Protein AF-A0A128FJJ4-F1 (afdb_monomer_lite)

Secondary structure (DSSP, 8-state):
--HHHHHHHHHHHHTTT-HHHHHTTS-SS--EEETTTTEEESSHHHHHHHHHHH-TT------------

Structure (mmCIF, N/CA/C/O backbone):
data_AF-A0A128FJJ4-F1
#
_entry.id  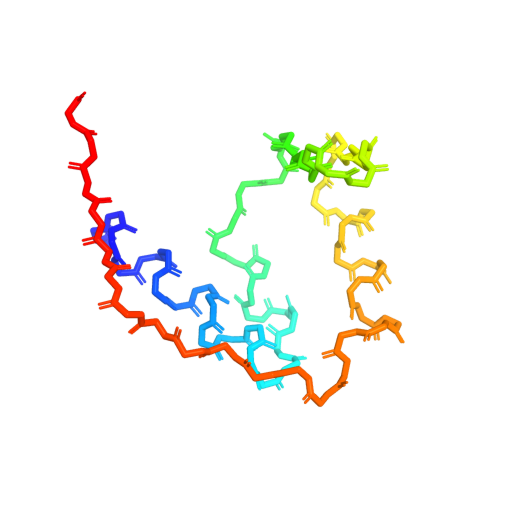 AF-A0A128FJJ4-F1
#
loop_
_atom_site.group_PDB
_atom_site.id
_atom_site.type_symbol
_atom_site.label_atom_id
_atom_site.label_alt_id
_atom_site.label_comp_id
_atom_site.label_asym_id
_atom_site.label_entity_id
_atom_site.label_seq_id
_atom_site.pdbx_PDB_ins_code
_atom_site.Cartn_x
_atom_site.Cartn_y
_atom_site.Cartn_z
_atom_site.occupancy
_atom_site.B_iso_or_equiv
_atom_site.auth_seq_id
_atom_site.auth_comp_id
_atom_site.auth_asym_id
_atom_site.auth_atom_id
_atom_site.pdbx_PDB_model_num
ATOM 1 N N . MET A 1 1 ? -17.626 4.678 0.136 1.00 65.12 1 MET A N 1
ATOM 2 C CA . MET A 1 1 ? -17.074 3.308 0.202 1.00 65.12 1 MET A CA 1
ATOM 3 C C . MET A 1 1 ? -16.976 2.900 1.657 1.00 65.12 1 MET A C 1
ATOM 5 O O . MET A 1 1 ? -16.710 3.760 2.491 1.00 65.12 1 MET A O 1
ATOM 9 N N . LYS A 1 2 ? -17.225 1.631 1.970 1.00 87.00 2 LYS A N 1
ATOM 10 C CA . LYS A 1 2 ? -16.988 1.072 3.309 1.00 87.00 2 LYS A CA 1
ATOM 11 C C . LYS A 1 2 ? -15.477 0.964 3.550 1.00 87.00 2 LYS A C 1
ATOM 13 O O . LYS A 1 2 ? -14.727 0.759 2.599 1.00 87.00 2 LYS A O 1
ATOM 18 N N . ASN A 1 3 ? -15.022 1.047 4.802 1.00 90.00 3 ASN A N 1
ATOM 19 C CA . ASN A 1 3 ? -13.588 1.035 5.139 1.00 90.00 3 ASN A CA 1
ATOM 20 C C . ASN A 1 3 ? -12.845 -0.166 4.529 1.00 90.00 3 ASN A C 1
ATOM 22 O O . ASN A 1 3 ? -11.778 -0.010 3.941 1.00 90.00 3 ASN A O 1
ATOM 26 N N . ARG A 1 4 ? -13.454 -1.357 4.579 1.00 92.12 4 ARG A N 1
ATOM 27 C CA . ARG A 1 4 ? -12.890 -2.580 3.984 1.00 92.12 4 ARG A CA 1
ATOM 28 C C . ARG A 1 4 ? -12.688 -2.495 2.470 1.00 92.12 4 ARG A C 1
ATOM 30 O O . ARG A 1 4 ? -11.731 -3.066 1.960 1.00 92.12 4 ARG A O 1
ATOM 37 N N . GLU A 1 5 ? -13.561 -1.788 1.755 1.00 92.94 5 GLU A N 1
ATOM 38 C CA . GLU A 1 5 ? -13.436 -1.589 0.304 1.00 92.94 5 GLU A CA 1
ATOM 39 C C . GLU A 1 5 ? -12.277 -0.640 -0.017 1.00 92.94 5 GLU A C 1
ATOM 41 O O . GLU A 1 5 ? -11.546 -0.875 -0.973 1.00 92.94 5 GLU A O 1
ATOM 46 N N . ILE A 1 6 ? -12.072 0.392 0.811 1.00 94.44 6 ILE A N 1
ATOM 47 C CA . ILE A 1 6 ? -10.956 1.340 0.672 1.00 94.44 6 ILE A CA 1
ATOM 48 C C . ILE A 1 6 ? -9.621 0.620 0.883 1.00 94.44 6 ILE A C 1
ATOM 50 O O . ILE A 1 6 ? -8.732 0.722 0.043 1.00 94.44 6 ILE A O 1
ATOM 54 N N . VAL A 1 7 ? -9.496 -0.151 1.970 1.00 94.31 7 VAL A N 1
ATOM 55 C CA . VAL A 1 7 ? -8.266 -0.903 2.273 1.00 94.31 7 VAL A CA 1
ATOM 56 C C . VAL A 1 7 ? -7.978 -1.947 1.196 1.00 94.31 7 VAL A C 1
ATOM 58 O O . VAL A 1 7 ? -6.833 -2.088 0.776 1.00 94.31 7 VAL A O 1
ATOM 61 N N . ARG A 1 8 ? -9.008 -2.656 0.714 1.00 95.81 8 ARG A N 1
ATOM 62 C CA . ARG A 1 8 ? -8.853 -3.599 -0.399 1.00 95.81 8 ARG A CA 1
ATOM 63 C C . ARG A 1 8 ? -8.312 -2.905 -1.644 1.00 95.81 8 ARG A C 1
ATOM 65 O O . ARG A 1 8 ? -7.286 -3.329 -2.165 1.00 95.81 8 ARG A O 1
ATOM 72 N N . GLY A 1 9 ? -8.979 -1.833 -2.075 1.00 96.56 9 GLY A N 1
ATOM 73 C CA . GLY A 1 9 ? -8.587 -1.086 -3.265 1.00 96.56 9 GLY A CA 1
ATOM 74 C C . GLY A 1 9 ? -7.157 -0.563 -3.163 1.00 96.56 9 GLY A C 1
ATOM 75 O O . GLY A 1 9 ? -6.395 -0.683 -4.114 1.00 96.56 9 GLY A O 1
ATOM 76 N N . PHE A 1 10 ? -6.750 -0.068 -1.992 1.00 96.06 10 PHE A N 1
ATOM 77 C CA . PHE A 1 10 ? -5.391 0.420 -1.769 1.00 96.06 10 PHE A CA 1
ATOM 78 C C . PHE A 1 10 ? -4.329 -0.649 -2.078 1.00 96.06 10 PHE A C 1
ATOM 80 O O . PHE A 1 10 ? -3.405 -0.387 -2.845 1.00 96.06 10 PHE A O 1
ATOM 87 N N . TRP A 1 11 ? -4.480 -1.869 -1.551 1.00 95.88 11 TRP A N 1
ATOM 88 C CA . TRP A 1 11 ? -3.527 -2.959 -1.803 1.00 95.88 11 TRP A CA 1
ATOM 89 C C . TRP A 1 11 ? -3.603 -3.520 -3.230 1.00 95.88 11 TRP A C 1
ATOM 91 O O . TRP A 1 11 ? -2.585 -3.940 -3.788 1.00 95.88 11 TRP A O 1
ATOM 101 N N . GLU A 1 12 ? -4.786 -3.499 -3.848 1.00 95.88 12 GLU A N 1
ATOM 102 C CA . GLU A 1 12 ? -4.966 -3.864 -5.258 1.00 95.88 12 GLU A CA 1
ATOM 103 C C . GLU A 1 12 ? -4.255 -2.877 -6.199 1.00 95.88 12 GLU A C 1
ATOM 105 O O . GLU A 1 12 ? -3.602 -3.314 -7.147 1.00 95.88 12 GLU A O 1
ATOM 110 N N . HIS A 1 13 ? -4.322 -1.570 -5.922 1.00 95.94 13 HIS A N 1
ATOM 111 C CA . HIS A 1 13 ? -3.564 -0.550 -6.654 1.00 95.94 13 HIS A CA 1
ATOM 112 C C . HIS A 1 13 ? -2.053 -0.700 -6.425 1.00 95.94 13 HIS A C 1
ATOM 114 O O . HIS A 1 13 ? -1.286 -0.710 -7.389 1.00 95.94 13 HIS A O 1
ATOM 120 N N . PHE A 1 14 ? -1.623 -0.912 -5.176 1.00 94.81 14 PHE A N 1
ATOM 121 C CA . PHE A 1 14 ? -0.216 -1.157 -4.836 1.00 94.81 14 PHE A CA 1
ATOM 122 C C . PHE A 1 14 ? 0.382 -2.350 -5.591 1.00 94.81 14 PHE A C 1
ATOM 124 O O . PHE A 1 14 ? 1.492 -2.254 -6.102 1.00 94.81 14 PHE A O 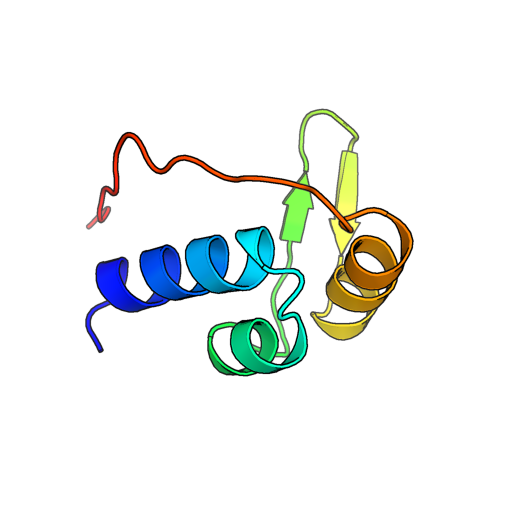1
ATOM 131 N N . SER A 1 15 ? -0.377 -3.443 -5.737 1.00 95.44 15 SER A N 1
ATOM 132 C CA . SER A 1 15 ? 0.051 -4.641 -6.484 1.00 95.44 15 SER A CA 1
ATOM 133 C C . SER A 1 15 ? 0.257 -4.409 -7.983 1.00 95.44 15 SER A C 1
ATOM 135 O O . SER A 1 15 ? 0.774 -5.272 -8.686 1.00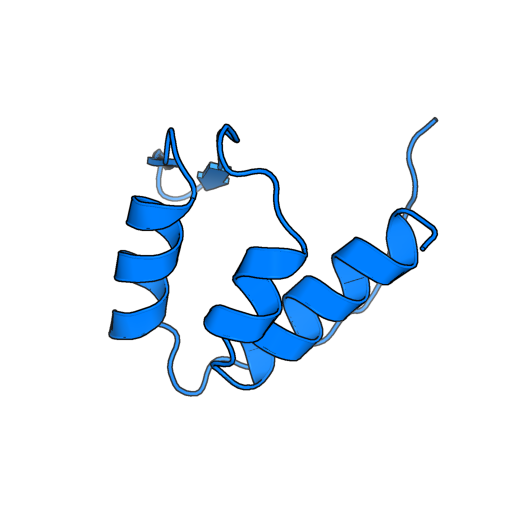 95.44 15 SER A O 1
ATOM 137 N N . ARG A 1 16 ? -0.225 -3.276 -8.503 1.00 94.50 16 ARG A N 1
ATOM 138 C CA . ARG A 1 16 ? -0.115 -2.881 -9.913 1.00 94.50 16 ARG A CA 1
ATOM 139 C C . ARG A 1 16 ? 0.835 -1.700 -10.104 1.00 94.50 16 ARG A C 1
ATOM 141 O O . ARG A 1 16 ? 0.822 -1.105 -11.177 1.00 94.50 16 ARG A O 1
ATOM 148 N N . ALA A 1 17 ? 1.588 -1.332 -9.064 1.00 94.50 17 ALA A N 1
ATOM 149 C CA . ALA A 1 17 ? 2.382 -0.105 -9.010 1.00 94.50 17 ALA A CA 1
ATOM 150 C C . ALA A 1 17 ? 1.563 1.172 -9.319 1.00 94.50 17 ALA A C 1
ATOM 152 O O . ALA A 1 17 ? 2.101 2.192 -9.749 1.00 94.50 17 ALA A O 1
ATOM 153 N N . ASP A 1 18 ? 0.245 1.148 -9.082 1.00 95.06 18 ASP A N 1
ATOM 154 C CA . ASP A 1 18 ? -0.633 2.300 -9.283 1.00 95.06 18 ASP A CA 1
ATOM 155 C C . ASP A 1 18 ? -0.652 3.186 -8.030 1.00 95.06 18 ASP A C 1
ATOM 157 O O . ASP A 1 18 ? -1.602 3.226 -7.238 1.00 95.06 18 ASP A O 1
ATOM 161 N N . TYR A 1 19 ? 0.450 3.900 -7.821 1.00 93.62 19 TYR A N 1
ATOM 162 C CA . TYR A 1 19 ? 0.607 4.776 -6.662 1.00 93.62 19 TYR A CA 1
ATOM 163 C C . TYR A 1 19 ? -0.291 6.012 -6.740 1.00 93.62 19 TYR A C 1
ATOM 165 O O . TYR A 1 19 ? -0.745 6.498 -5.707 1.00 93.62 19 TYR A O 1
ATOM 173 N N . GLN A 1 20 ? -0.626 6.491 -7.942 1.00 92.44 20 GLN A N 1
ATOM 174 C CA . GLN A 1 20 ? -1.572 7.599 -8.104 1.00 92.44 20 GLN A CA 1
ATOM 175 C C . GLN A 1 20 ? -2.997 7.185 -7.714 1.00 92.44 20 GLN A C 1
ATOM 177 O O . GLN A 1 20 ? -3.636 7.885 -6.930 1.00 92.44 20 GLN A O 1
ATOM 182 N N . GLY A 1 21 ? -3.467 6.012 -8.150 1.00 93.75 21 GLY A N 1
ATOM 183 C CA . GLY A 1 21 ? -4.740 5.447 -7.694 1.00 93.75 21 GLY A CA 1
ATOM 184 C C . GLY A 1 21 ? -4.765 5.215 -6.181 1.00 93.75 21 GLY A C 1
ATOM 185 O O . GLY A 1 21 ? -5.726 5.580 -5.501 1.00 93.75 21 GLY A O 1
ATOM 186 N N . SER A 1 22 ? -3.658 4.716 -5.625 1.00 94.75 22 SER A N 1
ATOM 187 C CA . SER A 1 22 ? -3.500 4.497 -4.181 1.00 94.75 22 SER A CA 1
ATOM 188 C C . SER A 1 22 ? -3.575 5.795 -3.363 1.00 94.75 22 SER A C 1
ATOM 190 O O . SER A 1 22 ? -4.158 5.803 -2.276 1.00 94.75 22 SER A O 1
ATOM 192 N N . ARG A 1 23 ? -3.024 6.910 -3.871 1.00 94.00 23 ARG A N 1
ATOM 193 C CA . ARG A 1 23 ? -3.029 8.225 -3.195 1.00 94.00 23 ARG A CA 1
ATOM 194 C C . ARG A 1 23 ? -4.438 8.731 -2.892 1.00 94.00 23 ARG A C 1
ATOM 196 O O . ARG A 1 23 ? -4.641 9.363 -1.861 1.00 94.00 23 ARG A O 1
ATOM 203 N N . HIS A 1 24 ? -5.423 8.421 -3.733 1.00 93.69 24 HIS A N 1
ATOM 204 C CA . HIS A 1 24 ? -6.814 8.835 -3.519 1.00 93.69 24 HIS A CA 1
ATOM 205 C C . HIS A 1 24 ? -7.533 8.063 -2.401 1.00 93.69 24 HIS A C 1
ATOM 207 O O . HIS A 1 24 ? -8.614 8.472 -1.973 1.00 93.69 24 HIS A O 1
ATOM 213 N N . LEU A 1 25 ? -6.947 6.966 -1.913 1.00 95.25 25 LEU A N 1
ATOM 214 C CA . LEU A 1 25 ? -7.537 6.078 -0.905 1.00 95.25 25 LEU A CA 1
ATOM 215 C C . LEU A 1 25 ? -6.946 6.271 0.499 1.00 95.25 25 LEU A C 1
ATOM 217 O O . LEU A 1 25 ? -7.373 5.611 1.445 1.00 95.25 25 LEU A O 1
ATOM 221 N N . ILE A 1 26 ? -5.985 7.183 0.654 1.00 93.19 26 ILE A N 1
ATOM 222 C CA . ILE A 1 26 ? -5.270 7.432 1.905 1.00 93.19 26 ILE A CA 1
ATOM 223 C C . ILE A 1 26 ? -5.305 8.922 2.267 1.00 93.19 26 ILE A C 1
ATOM 225 O O . ILE A 1 26 ? -5.297 9.800 1.409 1.00 93.19 26 ILE A O 1
ATOM 229 N N . LYS A 1 27 ? -5.383 9.231 3.566 1.00 91.19 27 LYS A N 1
ATOM 230 C CA . LYS A 1 27 ? -5.377 10.621 4.048 1.00 91.19 27 LYS A CA 1
ATOM 231 C C . LYS A 1 27 ? -3.979 11.218 3.920 1.00 91.19 27 LYS A C 1
ATOM 233 O O . LYS A 1 27 ? -3.033 10.588 4.367 1.00 91.19 27 LYS A O 1
ATOM 238 N N . LEU A 1 28 ? -3.880 12.462 3.448 1.00 86.88 28 LEU A N 1
ATOM 239 C CA . LEU A 1 28 ? -2.604 13.185 3.301 1.00 86.88 28 LEU A CA 1
ATOM 240 C C . LEU A 1 28 ? -1.810 13.287 4.614 1.00 86.88 28 LEU A C 1
ATOM 242 O O . LEU A 1 28 ? -0.600 13.073 4.643 1.00 86.88 28 LEU A O 1
ATOM 246 N N . ASN A 1 29 ? -2.505 13.594 5.713 1.00 88.44 29 ASN A N 1
ATOM 247 C CA . ASN A 1 29 ? -1.919 13.670 7.049 1.00 88.44 29 ASN A CA 1
ATOM 248 C C . ASN A 1 29 ? -2.146 12.348 7.792 1.00 88.44 29 ASN A C 1
ATOM 250 O O . ASN A 1 29 ? -3.082 12.211 8.586 1.00 88.44 29 ASN A O 1
ATOM 254 N N . ILE A 1 30 ? -1.327 11.353 7.463 1.00 90.25 30 ILE A N 1
ATOM 255 C CA . ILE A 1 30 ? -1.313 10.037 8.096 1.00 90.25 30 ILE A CA 1
ATOM 256 C C . ILE A 1 30 ? 0.105 9.707 8.543 1.00 90.25 30 ILE A C 1
ATOM 258 O O . ILE A 1 30 ? 1.080 10.065 7.886 1.00 90.25 30 ILE A O 1
ATOM 262 N N . ARG A 1 31 ? 0.201 8.968 9.647 1.00 94.69 31 ARG A N 1
ATOM 263 C CA . ARG A 1 31 ? 1.440 8.323 10.054 1.00 94.69 31 ARG A CA 1
ATOM 264 C C . ARG A 1 31 ? 1.417 6.863 9.626 1.00 94.69 31 ARG A C 1
ATOM 266 O O . ARG A 1 31 ? 0.523 6.126 10.035 1.00 94.69 31 ARG A O 1
ATOM 273 N N . ILE A 1 32 ? 2.421 6.448 8.864 1.00 94.50 32 ILE A N 1
ATOM 274 C CA . ILE A 1 32 ? 2.626 5.054 8.458 1.00 94.50 32 ILE A CA 1
ATOM 275 C C . ILE A 1 32 ? 3.868 4.548 9.176 1.00 94.50 32 ILE A C 1
ATOM 277 O O . ILE A 1 32 ? 4.905 5.211 9.165 1.00 94.50 32 ILE A O 1
ATOM 281 N N . VAL A 1 33 ? 3.755 3.396 9.831 1.00 95.44 33 VAL A N 1
ATOM 282 C CA . VAL A 1 33 ? 4.849 2.782 10.587 1.00 95.44 33 VAL A CA 1
ATOM 283 C C . VAL A 1 33 ? 5.026 1.354 10.107 1.00 95.44 33 VAL A C 1
ATOM 285 O O . VAL A 1 33 ? 4.060 0.595 10.086 1.00 95.44 33 VAL A O 1
ATOM 288 N N . TRP A 1 34 ? 6.263 0.989 9.787 1.00 92.00 34 TRP A N 1
ATOM 289 C CA . TRP A 1 34 ? 6.682 -0.390 9.564 1.00 92.00 34 TRP A CA 1
ATOM 290 C C . TRP A 1 34 ? 7.482 -0.842 10.788 1.00 92.00 34 TRP A C 1
ATOM 292 O O . TRP A 1 34 ? 8.663 -0.516 10.914 1.00 92.00 34 TRP A O 1
ATOM 302 N N . PRO A 1 35 ? 6.862 -1.554 11.747 1.00 94.31 35 PRO A N 1
ATOM 303 C CA . PRO A 1 35 ? 7.482 -1.776 13.053 1.00 94.31 35 PRO A CA 1
ATOM 304 C C . PRO A 1 35 ? 8.774 -2.593 12.979 1.00 94.31 35 PRO A C 1
ATOM 306 O O . PRO A 1 35 ? 9.715 -2.324 13.723 1.00 94.31 35 PRO A O 1
ATOM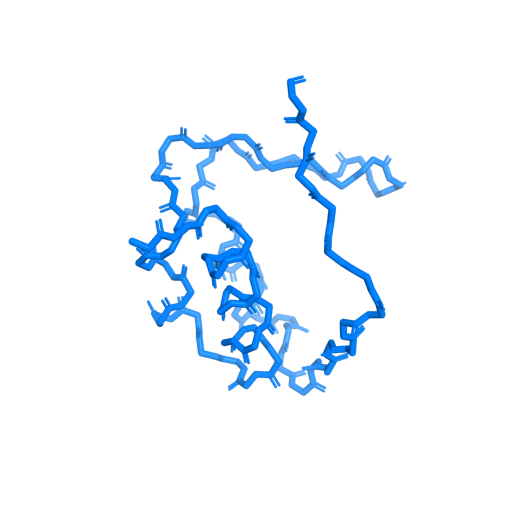 309 N N . THR A 1 36 ? 8.831 -3.563 12.063 1.00 95.44 36 THR A N 1
ATOM 310 C CA . THR A 1 36 ? 9.983 -4.456 11.895 1.00 95.44 36 THR A CA 1
ATOM 311 C C . THR A 1 36 ? 11.232 -3.703 11.437 1.00 95.44 36 THR A C 1
ATOM 313 O O . THR A 1 36 ? 12.298 -3.890 12.017 1.00 95.44 36 THR A O 1
ATOM 316 N N . SER A 1 37 ? 11.108 -2.830 10.434 1.00 92.25 37 SER A N 1
ATOM 317 C CA . SER A 1 37 ? 12.210 -2.004 9.918 1.00 92.25 37 SER A CA 1
ATOM 318 C C . SER A 1 37 ? 12.418 -0.715 10.719 1.00 92.25 37 SER A C 1
ATOM 320 O O . SER A 1 37 ? 13.445 -0.057 10.569 1.00 92.25 37 SER A O 1
ATOM 322 N N . ARG A 1 38 ? 11.465 -0.365 11.594 1.00 94.31 38 ARG A N 1
ATOM 323 C CA . ARG A 1 38 ? 11.375 0.923 12.302 1.00 94.31 38 ARG A CA 1
ATOM 324 C C . ARG A 1 38 ? 11.243 2.122 11.362 1.00 94.31 38 ARG A C 1
ATOM 326 O O . ARG A 1 38 ? 11.536 3.248 11.762 1.00 94.31 38 ARG A O 1
ATOM 333 N N . GLU A 1 39 ? 10.780 1.901 10.136 1.00 94.12 39 GLU A N 1
ATOM 334 C CA . GLU A 1 39 ? 10.481 2.993 9.218 1.00 94.12 39 GLU A CA 1
ATOM 335 C C . GLU A 1 39 ? 9.211 3.710 9.661 1.00 94.12 39 GLU A C 1
ATOM 337 O O . GLU A 1 39 ? 8.233 3.103 10.116 1.00 94.12 39 GLU A O 1
ATOM 342 N N . ARG A 1 40 ? 9.235 5.031 9.518 1.00 95.88 40 ARG A N 1
ATOM 343 C CA . ARG A 1 40 ? 8.121 5.908 9.841 1.00 95.88 40 ARG A CA 1
ATOM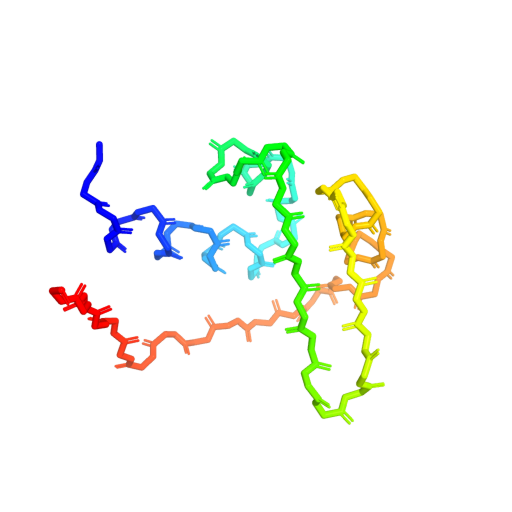 344 C C . ARG A 1 40 ? 8.029 6.998 8.789 1.00 95.88 40 ARG A C 1
ATOM 346 O O . ARG A 1 40 ? 9.019 7.663 8.513 1.00 95.88 40 ARG A O 1
ATOM 353 N N . TYR A 1 41 ? 6.815 7.214 8.303 1.00 95.06 41 TYR A N 1
ATOM 354 C CA . TYR A 1 41 ? 6.460 8.303 7.405 1.00 95.06 41 TYR A CA 1
ATOM 355 C C . TYR A 1 41 ? 5.390 9.146 8.088 1.00 95.06 41 TYR A C 1
ATOM 357 O O . TYR A 1 41 ? 4.385 8.601 8.552 1.00 95.06 41 TYR A O 1
ATOM 365 N N . ASP A 1 42 ? 5.616 10.454 8.190 1.00 93.62 42 ASP A N 1
ATOM 366 C CA . ASP A 1 42 ? 4.669 11.394 8.810 1.00 93.62 42 ASP A CA 1
ATOM 367 C C . ASP A 1 42 ? 3.776 12.107 7.778 1.00 93.62 42 ASP A C 1
ATOM 369 O O . ASP A 1 42 ? 2.952 12.945 8.138 1.00 93.62 42 ASP A O 1
ATOM 373 N N . ASN A 1 43 ? 3.923 11.768 6.496 1.00 92.12 43 ASN A N 1
ATOM 374 C CA . ASN A 1 43 ? 3.047 12.197 5.413 1.00 92.12 43 ASN A CA 1
ATOM 375 C C . ASN A 1 43 ? 2.997 11.132 4.304 1.00 92.12 43 ASN A C 1
ATOM 377 O O . ASN A 1 43 ? 3.870 10.265 4.205 1.00 92.12 43 ASN A O 1
ATOM 381 N N . THR A 1 44 ? 1.968 11.198 3.458 1.00 93.38 44 THR A N 1
ATOM 382 C CA . THR A 1 44 ? 1.794 10.253 2.343 1.00 93.38 44 THR A CA 1
ATOM 383 C C . THR A 1 44 ? 2.839 10.403 1.247 1.00 93.38 44 THR A C 1
ATOM 385 O O . THR A 1 44 ? 3.159 9.420 0.585 1.00 93.38 44 THR A O 1
ATOM 388 N N . ASP A 1 45 ? 3.362 11.606 1.025 1.00 93.31 45 ASP A N 1
ATOM 389 C CA . ASP A 1 45 ? 4.231 11.879 -0.120 1.00 93.31 45 ASP A CA 1
ATOM 390 C C . ASP A 1 45 ? 5.571 11.162 -0.008 1.00 93.31 45 ASP A C 1
ATOM 392 O O . ASP A 1 45 ? 6.008 10.529 -0.969 1.00 93.31 45 ASP A O 1
ATOM 396 N N . GLU A 1 46 ? 6.189 11.193 1.173 1.00 92.31 46 GLU A N 1
ATOM 397 C CA . GLU A 1 46 ? 7.414 10.443 1.452 1.00 92.31 46 GLU A CA 1
ATOM 398 C C . GLU A 1 46 ? 7.196 8.936 1.322 1.00 92.31 46 GLU A C 1
ATOM 400 O O . GLU A 1 46 ? 8.009 8.245 0.708 1.00 92.31 46 GLU A O 1
ATOM 405 N N . TYR A 1 47 ? 6.076 8.436 1.847 1.00 94.25 47 TYR A N 1
ATOM 406 C CA . TYR A 1 47 ? 5.729 7.023 1.759 1.00 94.25 47 TYR A CA 1
ATOM 407 C C . TYR A 1 47 ? 5.608 6.563 0.302 1.00 94.25 47 TYR A C 1
ATOM 409 O O . TYR A 1 47 ? 6.222 5.569 -0.089 1.00 94.25 47 TYR A O 1
ATOM 417 N N . PHE A 1 48 ? 4.870 7.300 -0.530 1.00 94.50 48 PHE A N 1
ATOM 418 C CA . PHE A 1 48 ? 4.725 6.945 -1.938 1.00 94.50 48 PHE A CA 1
ATOM 419 C C . PHE A 1 48 ? 6.014 7.130 -2.729 1.00 94.50 48 PHE A C 1
ATOM 421 O O . PHE A 1 48 ? 6.316 6.275 -3.547 1.00 94.50 48 PHE A O 1
ATOM 428 N N . LYS A 1 49 ? 6.814 8.168 -2.457 1.00 93.88 49 LYS A N 1
ATOM 429 C CA . LYS A 1 49 ? 8.098 8.371 -3.142 1.00 93.88 49 LYS A CA 1
ATOM 430 C C . LYS A 1 49 ? 9.043 7.180 -2.961 1.00 93.88 49 LYS A C 1
ATOM 432 O O . LYS A 1 49 ? 9.743 6.812 -3.895 1.00 93.88 49 LYS A O 1
ATOM 437 N N . VAL A 1 50 ? 9.071 6.575 -1.772 1.00 92.44 50 VAL A N 1
ATOM 438 C CA . VAL A 1 50 ? 9.865 5.361 -1.525 1.00 92.44 50 VAL A CA 1
ATOM 439 C C . VAL A 1 50 ? 9.277 4.171 -2.282 1.00 92.44 50 VAL A C 1
ATOM 441 O O . VAL A 1 50 ? 10.000 3.472 -2.987 1.00 92.44 50 VAL A O 1
ATOM 444 N N . ASN A 1 51 ? 7.966 3.953 -2.187 1.00 93.25 51 ASN A N 1
ATOM 445 C CA . ASN A 1 51 ? 7.335 2.805 -2.837 1.00 93.25 51 ASN A CA 1
ATOM 446 C C . ASN A 1 51 ? 7.359 2.902 -4.372 1.00 93.25 51 ASN A C 1
ATOM 448 O O . ASN A 1 51 ? 7.534 1.883 -5.018 1.00 93.25 51 ASN A O 1
ATOM 452 N N . GLU A 1 52 ? 7.307 4.097 -4.959 1.00 94.50 52 GLU A N 1
ATOM 453 C CA . GLU A 1 52 ? 7.494 4.319 -6.401 1.00 94.50 52 GLU A CA 1
ATOM 454 C C . GLU A 1 52 ? 8.888 3.881 -6.890 1.00 94.50 52 GLU A C 1
ATOM 456 O O . GLU A 1 52 ? 9.036 3.491 -8.044 1.00 94.50 52 GLU A O 1
ATOM 461 N N . VAL A 1 53 ? 9.907 3.915 -6.022 1.00 93.38 53 VAL A N 1
ATOM 462 C CA . VAL A 1 53 ? 11.282 3.507 -6.361 1.00 93.38 53 VAL A CA 1
ATOM 463 C C . VAL A 1 53 ? 11.511 2.008 -6.154 1.00 93.38 53 VAL A C 1
ATOM 465 O O . VAL A 1 53 ? 12.248 1.397 -6.924 1.00 93.38 53 VAL A O 1
ATOM 468 N N . PHE A 1 54 ? 10.918 1.412 -5.115 1.00 89.56 54 PHE A N 1
ATOM 469 C CA . PHE A 1 54 ? 11.237 0.037 -4.693 1.00 89.56 54 PHE A CA 1
ATOM 470 C C . PHE A 1 54 ? 10.112 -0.981 -4.887 1.00 89.56 54 PHE A C 1
ATOM 472 O O . PHE A 1 54 ? 10.371 -2.182 -4.838 1.00 89.56 54 PHE A O 1
ATOM 479 N N . GLY A 1 55 ? 8.876 -0.520 -5.052 1.00 86.69 55 GLY A N 1
ATOM 480 C CA . GLY A 1 55 ? 7.680 -1.355 -5.039 1.00 86.69 55 GLY A CA 1
ATOM 481 C C . GLY A 1 55 ? 7.255 -1.885 -6.407 1.00 86.69 55 GLY A C 1
ATOM 482 O O . GLY A 1 55 ? 6.234 -2.569 -6.486 1.00 86.69 55 GLY A O 1
ATOM 483 N N . ASP A 1 56 ? 8.006 -1.590 -7.472 1.00 88.88 56 ASP A N 1
ATOM 484 C CA . ASP A 1 56 ? 7.728 -2.151 -8.793 1.00 88.88 56 ASP A CA 1
ATOM 485 C C . ASP A 1 56 ? 7.813 -3.687 -8.764 1.00 88.88 56 ASP A C 1
ATOM 487 O O . ASP A 1 56 ? 8.707 -4.283 -8.155 1.00 88.88 56 ASP A O 1
ATOM 491 N N . GLY A 1 57 ? 6.836 -4.338 -9.393 1.00 90.62 57 GLY A N 1
ATOM 492 C CA . GLY A 1 57 ? 6.702 -5.796 -9.410 1.00 90.62 57 GLY A CA 1
ATOM 493 C C . GLY A 1 57 ? 6.244 -6.448 -8.097 1.00 90.62 57 GLY A C 1
ATOM 494 O O . GLY A 1 57 ? 6.157 -7.677 -8.041 1.00 90.62 57 GLY A O 1
ATOM 495 N N . TRP A 1 58 ? 5.934 -5.686 -7.041 1.00 92.56 58 TRP A N 1
ATOM 496 C CA . TRP A 1 58 ? 5.371 -6.260 -5.815 1.00 92.56 58 TRP A CA 1
ATOM 497 C C . TRP A 1 58 ? 3.930 -6.719 -6.032 1.00 92.56 58 TRP A C 1
ATOM 499 O O . TRP A 1 58 ? 3.114 -6.005 -6.606 1.00 92.56 58 TRP A O 1
ATOM 509 N N . ILE A 1 59 ? 3.599 -7.905 -5.520 1.00 94.06 59 ILE A N 1
ATOM 510 C CA . ILE A 1 59 ? 2.254 -8.482 -5.602 1.00 94.06 59 ILE A CA 1
ATOM 511 C C . ILE A 1 59 ? 1.743 -8.732 -4.187 1.00 94.06 59 ILE A C 1
ATOM 513 O O . ILE A 1 59 ? 2.378 -9.446 -3.408 1.00 94.06 59 ILE A O 1
ATOM 517 N N . PHE A 1 60 ? 0.568 -8.191 -3.871 1.00 94.25 60 PHE A N 1
ATOM 518 C CA . PHE A 1 60 ? -0.103 -8.408 -2.596 1.00 94.25 60 PHE A CA 1
ATOM 519 C C . PHE A 1 60 ? -1.322 -9.312 -2.785 1.00 94.25 60 PHE A C 1
ATOM 521 O O . PHE A 1 60 ? -2.268 -8.977 -3.495 1.00 94.25 60 PHE A O 1
ATOM 528 N N . ASN A 1 61 ? -1.322 -10.451 -2.091 1.00 95.31 61 ASN A N 1
ATOM 529 C CA . ASN A 1 61 ? -2.485 -11.327 -1.977 1.00 95.31 61 ASN A CA 1
ATOM 530 C C . ASN A 1 61 ? -3.194 -11.052 -0.651 1.00 95.31 61 ASN A C 1
ATOM 532 O O . ASN A 1 61 ? -2.623 -11.242 0.424 1.00 95.31 61 ASN A O 1
ATOM 536 N N . ILE A 1 62 ? -4.446 -10.607 -0.723 1.00 94.44 62 ILE A N 1
ATOM 537 C CA . ILE A 1 62 ? -5.249 -10.305 0.462 1.00 94.44 62 ILE A CA 1
ATOM 538 C C . ILE A 1 62 ? -5.897 -11.599 0.962 1.00 94.44 62 ILE A C 1
ATOM 540 O O . ILE A 1 62 ? -6.811 -12.122 0.329 1.00 94.44 62 ILE A O 1
ATOM 544 N N . PHE A 1 63 ? -5.447 -12.099 2.114 1.00 95.88 63 PHE A N 1
ATOM 545 C CA . PHE A 1 63 ? -6.005 -13.306 2.738 1.00 95.88 63 PHE A CA 1
ATOM 546 C C . PHE A 1 63 ? -7.207 -13.014 3.646 1.00 95.88 63 PHE A C 1
ATOM 548 O O . PHE A 1 63 ? -8.165 -13.784 3.669 1.00 95.88 63 PHE A O 1
ATOM 555 N N . SER A 1 64 ? -7.181 -11.895 4.374 1.00 94.31 64 SER A N 1
ATOM 556 C CA . SER A 1 64 ? -8.276 -11.456 5.242 1.00 94.31 64 SER A CA 1
ATOM 557 C C . SER A 1 64 ? -8.365 -9.928 5.300 1.00 94.31 64 SER A C 1
ATOM 559 O O . SER A 1 64 ? -7.380 -9.218 5.102 1.00 94.31 64 SER A O 1
ATOM 561 N N . LEU A 1 65 ? -9.576 -9.417 5.541 1.00 92.81 65 LEU A N 1
ATOM 562 C CA . LEU A 1 65 ? -9.849 -8.005 5.814 1.00 92.81 65 LEU A CA 1
ATOM 563 C C . LEU A 1 65 ? -10.863 -7.917 6.946 1.00 92.81 65 LEU A C 1
ATOM 565 O O . LEU A 1 65 ? -12.028 -8.294 6.783 1.00 92.81 65 LEU A O 1
ATOM 569 N N . GLU A 1 66 ? -10.415 -7.382 8.070 1.00 90.56 66 GLU A N 1
ATOM 570 C CA . GLU A 1 66 ? -11.196 -7.260 9.293 1.00 90.56 66 GLU A CA 1
ATOM 571 C C . GLU A 1 66 ? -11.438 -5.783 9.597 1.00 90.56 66 GLU A C 1
ATOM 573 O O . GLU A 1 66 ? -10.600 -4.924 9.326 1.00 90.56 66 GLU A O 1
ATOM 578 N N . GLU A 1 67 ? -12.623 -5.480 10.111 1.00 88.94 67 GLU A N 1
ATOM 579 C CA . GLU A 1 67 ? -12.982 -4.143 10.563 1.00 88.94 67 GLU A CA 1
ATOM 580 C C . GLU A 1 67 ? -13.102 -4.209 12.077 1.00 88.94 67 GLU A C 1
ATOM 582 O O . GLU A 1 67 ? -13.923 -4.958 12.606 1.00 88.94 67 GLU A O 1
ATOM 587 N N . THR A 1 68 ? -12.239 -3.476 12.767 1.00 80.38 68 THR A N 1
ATOM 588 C CA . THR A 1 68 ? -12.281 -3.377 14.221 1.00 80.38 68 THR A CA 1
ATOM 589 C C . THR A 1 68 ? -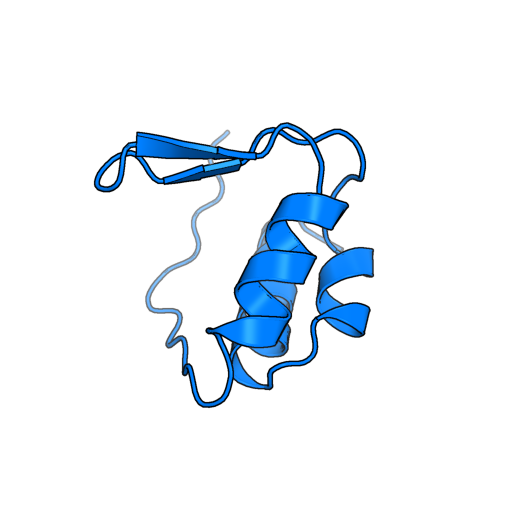13.251 -2.268 14.609 1.00 80.38 68 THR A C 1
ATOM 591 O O . THR A 1 68 ? -13.136 -1.151 14.100 1.00 80.38 68 THR A O 1
ATOM 594 N N . THR A 1 69 ? -14.202 -2.596 15.479 1.00 63.97 69 THR A N 1
ATOM 595 C CA . THR A 1 69 ? -15.108 -1.646 16.147 1.00 63.97 69 THR A CA 1
ATOM 596 C C . THR A 1 69 ? -14.382 -0.689 17.077 1.00 63.97 69 THR A C 1
ATOM 598 O O . THR A 1 69 ? -13.403 -1.133 17.720 1.00 63.97 69 THR A O 1
#

Sequence (69 aa):
MKNREIVRGFWEHFSRADYQGSRHLIKLNIRIVWPTSRERYDNTDEYFKVNEVFGDGWIFNIFSLEETT

Radius of gyration: 12.23 Å; chains: 1; bounding box: 29×27×26 Å

Foldseek 3Di:
DPLQVLVVQLQVCLQVLNLVSNVVSDDQQDWDADPVVRDIDRGSVVVNVVCNVPSPNPHDDDPDGDDDD

pLDDT: mean 92.26, std 5.53, range [63.97, 96.56]

Organism: NCBI:txid646534